Protein AF-A0A7X9PKV8-F1 (afdb_monomer_lite)

Secondary structure (DSSP, 8-state):
--------SS-TT-EESSHHHHHHHHHHHHHTT----EEEEEEETTEEEEEEE-TT--EEEE------

Structure (mmCIF, N/CA/C/O backbone):
data_AF-A0A7X9PKV8-F1
#
_entry.id   AF-A0A7X9PKV8-F1
#
loop_
_atom_site.group_PDB
_atom_site.id
_atom_site.type_symbol
_atom_site.label_atom_id
_atom_site.label_alt_id
_atom_site.label_comp_id
_atom_site.label_asym_id
_atom_site.label_entity_id
_atom_site.label_seq_id
_atom_site.pdbx_PDB_ins_code
_atom_site.Cartn_x
_atom_site.Cartn_y
_atom_site.Cartn_z
_atom_site.occupancy
_atom_site.B_iso_or_equiv
_atom_site.auth_seq_id
_atom_site.auth_comp_id
_atom_site.auth_asym_id
_atom_site.auth_atom_id
_atom_site.pdbx_PDB_model_num
ATOM 1 N N . MET A 1 1 ? -20.673 16.785 17.202 1.00 44.59 1 MET A N 1
ATOM 2 C CA . MET A 1 1 ? -19.830 15.685 16.694 1.00 44.59 1 MET A CA 1
ATOM 3 C C . MET A 1 1 ? -18.577 16.316 16.134 1.00 44.59 1 MET A C 1
ATOM 5 O O . MET A 1 1 ? -18.675 17.020 15.135 1.00 44.59 1 MET A O 1
ATOM 9 N N . GLU A 1 2 ? -17.440 16.160 16.807 1.00 42.25 2 GLU A N 1
ATOM 10 C CA . GLU A 1 2 ? -16.155 16.500 16.194 1.00 42.25 2 GLU A CA 1
ATOM 11 C C . GLU A 1 2 ? -15.974 15.608 14.966 1.00 42.25 2 GLU A C 1
ATOM 13 O O . GLU A 1 2 ? -16.101 14.387 15.055 1.00 42.25 2 GLU A O 1
ATOM 18 N N . ARG A 1 3 ? -15.744 16.218 13.800 1.00 44.34 3 ARG A N 1
ATOM 19 C CA . ARG A 1 3 ? -15.284 15.477 12.627 1.00 44.34 3 ARG A CA 1
ATOM 20 C C . ARG A 1 3 ? -13.868 15.025 12.959 1.00 44.34 3 ARG A C 1
ATOM 22 O O . ARG A 1 3 ? -12.961 15.855 12.970 1.00 44.34 3 ARG A O 1
ATOM 29 N N . SER A 1 4 ? -13.690 13.749 13.284 1.00 52.59 4 SER A N 1
ATOM 30 C CA . SER A 1 4 ? -12.362 13.156 13.366 1.00 52.59 4 SER A CA 1
ATOM 31 C C . SER A 1 4 ? -11.665 13.431 12.036 1.00 52.59 4 SER A C 1
ATOM 33 O O . SER A 1 4 ? -12.158 13.067 10.969 1.00 52.59 4 SER A O 1
ATOM 35 N N . ILE A 1 5 ? -10.551 14.157 12.086 1.00 54.00 5 ILE A N 1
ATOM 36 C CA . ILE A 1 5 ? -9.690 14.335 10.922 1.00 54.00 5 ILE A CA 1
ATOM 37 C C . ILE A 1 5 ? -9.161 12.936 10.612 1.00 54.00 5 ILE A C 1
ATOM 39 O O . ILE A 1 5 ? -8.290 12.437 11.326 1.00 54.00 5 ILE A O 1
ATOM 43 N N . ILE A 1 6 ? -9.729 12.277 9.602 1.00 56.91 6 ILE A N 1
ATOM 44 C CA . ILE A 1 6 ? -9.172 11.039 9.060 1.00 56.91 6 ILE A CA 1
ATOM 45 C C . ILE A 1 6 ? -7.847 11.456 8.427 1.00 56.91 6 ILE A C 1
ATOM 47 O O . ILE A 1 6 ? -7.817 12.018 7.336 1.00 56.91 6 ILE A O 1
ATOM 51 N N . ARG A 1 7 ? -6.750 11.305 9.173 1.00 63.78 7 ARG A N 1
ATOM 52 C CA . ARG A 1 7 ? -5.411 11.507 8.625 1.00 63.78 7 ARG A CA 1
ATOM 53 C C . ARG A 1 7 ? -5.147 10.353 7.668 1.00 63.78 7 ARG A C 1
ATOM 55 O O . ARG A 1 7 ? -5.207 9.202 8.099 1.00 63.78 7 ARG A O 1
ATOM 62 N N . GLU A 1 8 ? -4.882 10.675 6.405 1.00 70.88 8 GLU A N 1
ATOM 63 C CA . GLU A 1 8 ? -4.454 9.695 5.408 1.00 70.88 8 GLU A CA 1
ATOM 64 C C . GLU A 1 8 ? -3.251 8.920 5.948 1.00 70.88 8 GLU A C 1
ATOM 66 O O . GLU A 1 8 ? -2.277 9.507 6.423 1.00 70.88 8 GLU A O 1
ATOM 71 N N . ALA A 1 9 ? -3.366 7.592 5.950 1.00 66.44 9 ALA A N 1
ATOM 72 C CA . ALA A 1 9 ? -2.375 6.685 6.517 1.00 66.44 9 ALA A CA 1
ATOM 73 C C . ALA A 1 9 ? -1.041 6.704 5.764 1.00 66.44 9 ALA A C 1
ATOM 75 O O . ALA A 1 9 ? -0.009 6.422 6.367 1.00 66.44 9 ALA A O 1
ATOM 76 N N . TYR A 1 10 ? -1.120 7.035 4.476 1.00 75.00 10 TYR A N 1
ATOM 77 C CA . TYR A 1 10 ? -0.043 7.089 3.503 1.00 75.00 10 TYR A CA 1
ATOM 78 C C . TYR A 1 10 ? -0.381 8.280 2.601 1.00 75.00 10 TYR A C 1
ATOM 80 O O . TYR A 1 10 ? -1.412 8.235 1.925 1.00 75.00 10 TYR A O 1
ATOM 88 N N . PRO A 1 11 ? 0.335 9.406 2.682 1.00 70.44 11 PRO A N 1
ATOM 89 C CA . PRO A 1 11 ? 0.276 10.438 1.660 1.00 70.44 11 PRO A CA 1
ATOM 90 C C . PRO A 1 11 ? 1.191 10.059 0.488 1.00 70.44 11 PRO A C 1
ATOM 92 O O . PRO A 1 11 ? 2.177 9.336 0.655 1.00 70.44 11 PRO A O 1
ATOM 95 N N . TYR A 1 12 ? 0.908 10.600 -0.701 1.00 63.41 12 TYR A N 1
ATOM 96 C CA . TYR A 1 12 ? 1.797 10.463 -1.856 1.00 63.41 12 TYR A CA 1
ATOM 97 C C . TYR A 1 12 ? 3.223 10.884 -1.477 1.00 63.41 12 TYR A C 1
ATOM 99 O O . TYR A 1 12 ? 3.474 12.036 -1.123 1.00 63.41 12 TYR A O 1
ATOM 107 N N . GLY A 1 13 ? 4.147 9.923 -1.516 1.00 62.78 13 GLY A N 1
ATOM 108 C CA . GLY A 1 13 ? 5.505 10.073 -0.988 1.00 62.78 13 GLY A CA 1
ATOM 109 C C . GLY A 1 13 ? 5.944 8.876 -0.148 1.00 62.78 13 GLY A C 1
ATOM 110 O O . GLY A 1 13 ? 7.119 8.517 -0.194 1.00 62.78 13 GLY A O 1
ATOM 111 N N . ASP A 1 14 ? 5.002 8.206 0.519 1.00 80.19 14 ASP A N 1
ATOM 112 C CA . ASP A 1 14 ? 5.265 6.933 1.191 1.00 80.19 14 ASP A CA 1
ATOM 113 C C . ASP A 1 14 ? 5.408 5.817 0.144 1.00 80.19 14 ASP A C 1
ATOM 115 O O . ASP A 1 14 ? 4.486 5.539 -0.631 1.00 80.19 14 ASP A O 1
ATOM 119 N N . GLY A 1 15 ? 6.604 5.226 0.087 1.00 88.88 15 GLY A N 1
ATOM 120 C CA . GLY A 1 15 ? 7.009 4.249 -0.921 1.00 88.88 15 GLY A CA 1
ATOM 121 C C . GLY A 1 15 ? 7.125 2.830 -0.367 1.00 88.88 15 GLY A C 1
ATOM 122 O O . GLY A 1 15 ? 7.701 2.629 0.698 1.00 88.88 15 GLY A O 1
ATOM 123 N N . PHE A 1 16 ? 6.641 1.856 -1.132 1.00 93.31 16 PHE A N 1
ATOM 124 C CA . PHE A 1 16 ? 6.734 0.421 -0.861 1.00 93.31 16 PHE A CA 1
ATOM 125 C C . PHE A 1 16 ? 7.379 -0.293 -2.053 1.00 93.31 16 PHE A C 1
ATOM 127 O O . PHE A 1 16 ? 7.204 0.114 -3.200 1.00 93.31 16 PHE A O 1
ATOM 134 N N . ASN A 1 17 ? 8.119 -1.370 -1.810 1.00 93.88 17 ASN A N 1
ATOM 135 C CA . ASN A 1 17 ? 8.842 -2.110 -2.851 1.00 93.88 17 ASN A CA 1
ATOM 136 C C . ASN A 1 17 ? 8.010 -3.227 -3.487 1.0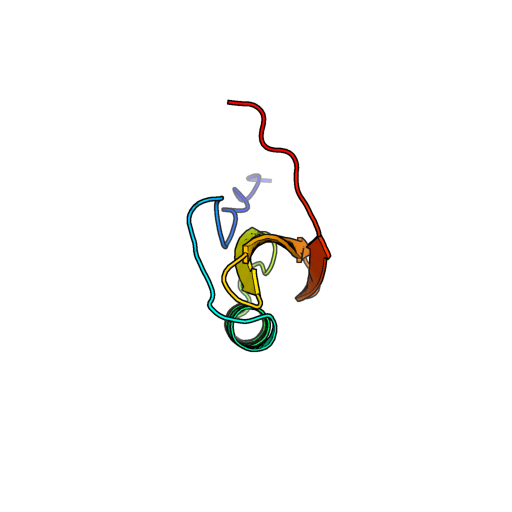0 93.88 17 ASN A C 1
ATOM 138 O O . ASN A 1 17 ? 8.476 -3.880 -4.417 1.00 93.88 17 ASN A O 1
ATOM 142 N N . SER A 1 18 ? 6.814 -3.496 -2.962 1.00 93.00 18 SER A N 1
ATOM 143 C CA . SER A 1 18 ? 5.883 -4.461 -3.537 1.00 93.00 18 SER A CA 1
ATOM 144 C C . SER A 1 18 ? 4.456 -4.250 -3.024 1.00 93.00 18 SER A C 1
ATOM 146 O O . SER A 1 18 ? 4.215 -3.520 -2.056 1.00 93.00 18 SER A O 1
ATOM 148 N N . VAL A 1 19 ? 3.494 -4.917 -3.668 1.00 92.31 19 VAL A N 1
ATOM 149 C CA . VAL A 1 19 ? 2.089 -4.916 -3.233 1.00 92.31 19 VAL A CA 1
ATOM 150 C C . VAL A 1 19 ? 1.938 -5.600 -1.874 1.00 92.31 19 VAL A C 1
ATOM 152 O O . VAL A 1 19 ? 1.152 -5.152 -1.047 1.00 92.31 19 VAL A O 1
ATOM 155 N N . GLU A 1 20 ? 2.721 -6.642 -1.610 1.00 94.56 20 GLU A N 1
ATOM 156 C CA . GLU A 1 20 ? 2.731 -7.392 -0.351 1.00 94.56 20 GLU A CA 1
ATOM 157 C C . GLU A 1 20 ? 3.268 -6.560 0.815 1.00 94.56 20 GLU A C 1
ATOM 159 O O . GLU A 1 20 ? 2.754 -6.661 1.932 1.00 94.56 20 GLU A O 1
ATOM 164 N N . GLU A 1 21 ? 4.283 -5.726 0.574 1.00 94.81 21 GLU A N 1
ATOM 165 C CA . GLU A 1 21 ? 4.804 -4.807 1.587 1.00 94.81 21 GLU A CA 1
ATOM 166 C C . GLU A 1 21 ? 3.736 -3.774 1.968 1.00 94.81 21 GLU A C 1
ATOM 168 O O . GLU A 1 21 ? 3.453 -3.571 3.153 1.00 94.81 21 GLU A O 1
ATOM 173 N N . PHE A 1 22 ? 3.068 -3.195 0.965 1.00 94.31 22 PHE A N 1
ATOM 174 C CA . PHE A 1 22 ? 1.961 -2.270 1.193 1.00 94.31 22 PHE A CA 1
ATOM 175 C C . PHE A 1 22 ? 0.782 -2.948 1.907 1.00 94.31 22 PHE A C 1
ATOM 177 O O . PHE A 1 22 ? 0.269 -2.420 2.895 1.00 94.31 22 PHE A O 1
ATOM 184 N N . ALA A 1 23 ? 0.40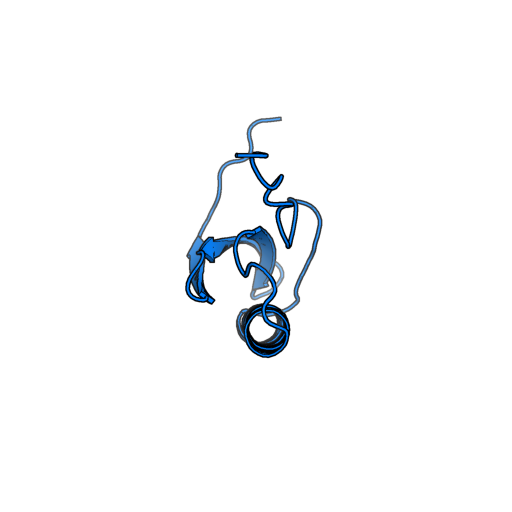5 -4.156 1.480 1.00 94.44 23 ALA A N 1
ATOM 185 C CA . ALA A 1 23 ? -0.627 -4.963 2.124 1.00 94.44 23 ALA A CA 1
ATOM 186 C C . ALA A 1 23 ? -0.307 -5.241 3.590 1.00 94.44 23 ALA A C 1
ATOM 188 O O . ALA A 1 23 ? -1.163 -5.048 4.447 1.00 94.44 23 ALA A O 1
ATOM 189 N N . SER A 1 24 ? 0.938 -5.602 3.897 1.00 95.50 24 SER A N 1
ATOM 190 C CA . SER A 1 24 ? 1.383 -5.841 5.271 1.00 95.50 24 SER A CA 1
ATOM 191 C C . SER A 1 24 ? 1.250 -4.588 6.140 1.00 95.50 24 SER A C 1
ATOM 193 O O . SER A 1 24 ? 0.809 -4.674 7.289 1.00 95.50 24 SER A O 1
ATOM 195 N N . ALA A 1 25 ? 1.584 -3.413 5.600 1.00 93.06 25 ALA A N 1
ATOM 196 C CA . ALA A 1 25 ? 1.434 -2.146 6.308 1.00 93.06 25 ALA A CA 1
ATOM 197 C C . ALA A 1 25 ? -0.043 -1.809 6.581 1.00 93.06 25 ALA A C 1
ATOM 199 O O . ALA A 1 25 ? -0.380 -1.421 7.703 1.00 93.06 25 ALA A O 1
ATOM 200 N N . VAL A 1 26 ? -0.920 -1.996 5.589 1.00 93.50 26 VAL A N 1
ATOM 201 C CA . VAL A 1 26 ? -2.376 -1.815 5.7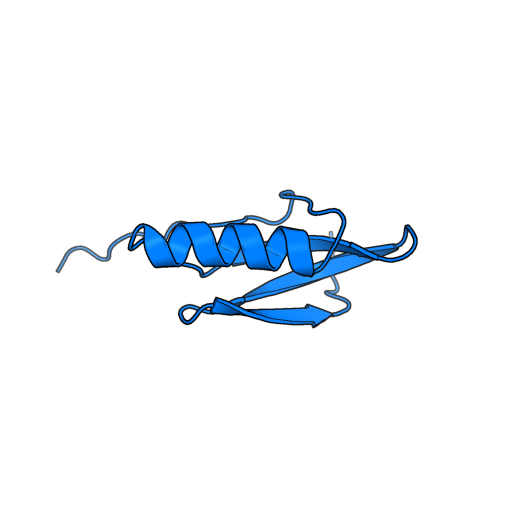24 1.00 93.50 26 VAL A CA 1
ATOM 202 C C . VAL A 1 26 ? -2.940 -2.750 6.798 1.00 93.50 26 VAL A C 1
ATOM 204 O O . VAL A 1 26 ? -3.649 -2.308 7.705 1.00 93.50 26 VAL A O 1
ATOM 207 N N . ASP A 1 27 ? -2.541 -4.020 6.766 1.00 94.62 27 ASP A N 1
ATOM 208 C CA . ASP A 1 27 ? -2.948 -5.050 7.722 1.00 94.62 27 ASP A CA 1
ATOM 209 C C . ASP A 1 27 ? -2.588 -4.685 9.166 1.00 94.62 27 ASP A C 1
ATOM 211 O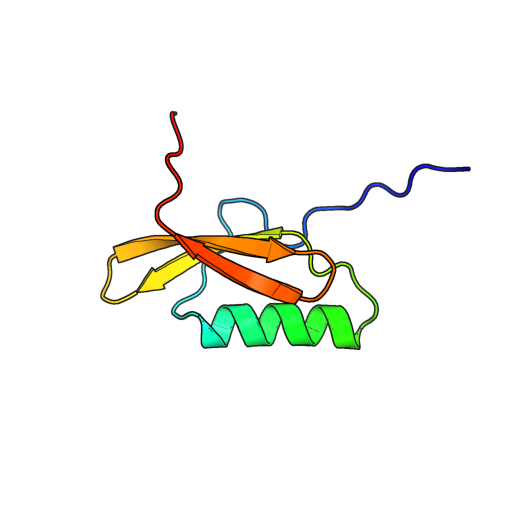 O . ASP A 1 27 ? -3.392 -4.851 10.089 1.00 94.62 27 ASP A O 1
ATOM 215 N N . ILE A 1 28 ? -1.370 -4.174 9.378 1.00 93.19 28 ILE A N 1
ATOM 216 C CA . ILE A 1 28 ? -0.909 -3.714 10.691 1.00 93.19 28 ILE A CA 1
ATOM 217 C C . ILE A 1 28 ? -1.814 -2.592 11.196 1.00 93.19 28 ILE A C 1
ATOM 219 O O . ILE A 1 28 ? -2.192 -2.594 12.367 1.00 93.19 28 ILE A O 1
ATOM 223 N N . ARG A 1 29 ? -2.205 -1.643 10.343 1.00 91.62 29 ARG A N 1
ATOM 224 C CA . ARG A 1 29 ? -3.081 -0.539 10.758 1.00 91.62 29 ARG A CA 1
ATOM 225 C C . ARG A 1 29 ? -4.463 -1.027 11.165 1.00 91.62 29 ARG A C 1
ATOM 227 O O . ARG A 1 29 ? -4.924 -0.658 12.245 1.00 91.62 29 ARG A O 1
ATOM 234 N N . ILE A 1 30 ? -5.064 -1.911 10.368 1.00 91.38 30 ILE A N 1
ATOM 235 C CA . ILE A 1 30 ? -6.372 -2.509 10.669 1.00 91.38 30 ILE A CA 1
ATOM 236 C C . ILE A 1 30 ? -6.323 -3.255 12.005 1.00 91.38 30 ILE A C 1
ATOM 238 O O . ILE A 1 30 ? -7.175 -3.035 12.866 1.00 91.38 30 ILE A O 1
ATOM 242 N N . LYS A 1 31 ? -5.283 -4.069 12.233 1.00 93.31 31 LYS A N 1
ATOM 243 C CA . LYS A 1 31 ? -5.076 -4.801 13.498 1.00 93.31 31 LYS A CA 1
ATOM 244 C C . LYS A 1 31 ? -4.943 -3.879 14.713 1.00 93.31 31 LYS A C 1
ATOM 246 O O . LYS A 1 31 ? -5.295 -4.281 15.817 1.00 93.31 31 LYS A O 1
ATOM 251 N N . ASN A 1 32 ? -4.473 -2.649 14.515 1.00 90.19 32 ASN A N 1
ATOM 252 C CA . ASN A 1 32 ? -4.357 -1.630 15.560 1.00 90.19 32 ASN A CA 1
ATOM 253 C C . ASN A 1 32 ? -5.593 -0.713 15.669 1.00 90.19 32 ASN A C 1
ATOM 255 O O . ASN A 1 32 ? -5.558 0.262 16.419 1.00 90.19 32 ASN A O 1
ATOM 259 N N . GLY A 1 33 ? -6.678 -0.985 14.932 1.00 89.06 33 GLY A N 1
ATOM 260 C CA . GLY A 1 33 ? -7.879 -0.143 14.927 1.00 89.06 33 GLY A CA 1
ATOM 261 C C . GLY A 1 33 ? -7.656 1.244 14.313 1.00 89.06 33 GLY A C 1
ATOM 262 O O . GLY A 1 33 ? -8.385 2.186 14.624 1.00 89.06 33 GLY A O 1
ATOM 263 N N . LEU A 1 34 ? -6.631 1.389 13.471 1.00 88.38 34 LEU A N 1
ATOM 264 C CA . LEU A 1 34 ? -6.309 2.621 12.757 1.00 88.38 34 LEU A CA 1
ATOM 265 C C . LEU A 1 34 ? -6.938 2.594 11.360 1.00 88.38 34 LEU A C 1
ATOM 267 O O . LEU A 1 34 ? -7.076 1.534 10.755 1.00 88.38 34 LEU A O 1
ATOM 271 N N . SER A 1 35 ? -7.272 3.770 10.817 1.00 87.06 35 SER A N 1
ATOM 272 C CA . SER A 1 35 ? -7.770 3.873 9.437 1.00 87.06 35 SER A CA 1
ATOM 273 C C . SER A 1 35 ? -6.737 3.323 8.450 1.00 87.06 35 SER A C 1
ATOM 275 O O . SER A 1 35 ? -5.559 3.688 8.530 1.00 87.06 35 SER A O 1
ATOM 277 N N . ALA A 1 36 ? -7.195 2.460 7.541 1.00 88.88 36 ALA A N 1
ATOM 278 C CA . ALA A 1 36 ? -6.431 1.897 6.429 1.00 88.88 36 ALA A CA 1
ATOM 279 C C . ALA A 1 36 ? -6.374 2.825 5.207 1.00 88.88 36 ALA A C 1
ATOM 281 O O . ALA A 1 36 ? -5.538 2.628 4.329 1.00 88.88 36 ALA A O 1
ATOM 282 N N . TYR A 1 37 ? -7.241 3.840 5.159 1.00 88.56 37 TYR A N 1
ATOM 283 C CA . TYR A 1 37 ? -7.361 4.728 4.015 1.00 88.56 37 TYR A CA 1
ATOM 284 C C . TYR A 1 37 ? -6.069 5.508 3.767 1.00 88.56 37 TYR A C 1
ATOM 286 O O . TYR A 1 37 ? -5.596 6.257 4.630 1.00 88.56 37 TYR A O 1
ATOM 294 N 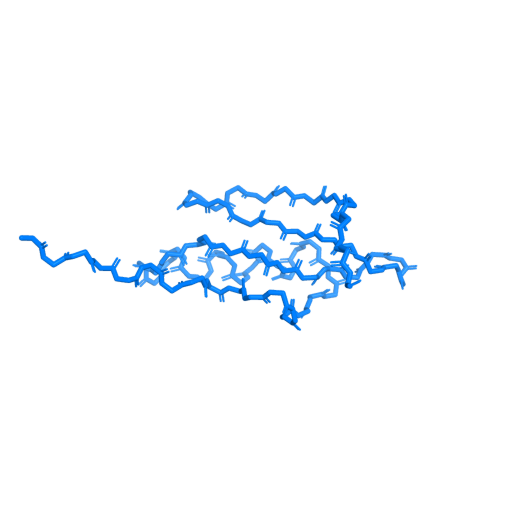N . GLY A 1 38 ? -5.522 5.375 2.563 1.00 88.56 38 GLY A N 1
ATOM 295 C CA . GLY A 1 38 ? -4.347 6.128 2.148 1.00 88.56 38 GLY A CA 1
ATOM 296 C C . GLY A 1 38 ? -3.938 5.854 0.709 1.00 88.56 38 GLY A C 1
ATOM 297 O O . GLY A 1 38 ? -4.421 4.919 0.067 1.00 88.56 38 GLY A O 1
ATOM 298 N N . VAL A 1 39 ? -3.043 6.702 0.219 1.00 88.69 39 VAL A N 1
ATOM 299 C CA . VAL A 1 39 ? -2.450 6.665 -1.115 1.00 88.69 39 VAL A CA 1
ATOM 300 C C . VAL A 1 39 ? -0.943 6.468 -0.992 1.00 88.69 39 VAL A C 1
ATOM 302 O O . VAL A 1 39 ? -0.263 7.144 -0.234 1.00 88.69 39 VAL A O 1
ATOM 305 N N . ALA A 1 40 ? -0.399 5.518 -1.729 1.00 89.94 40 ALA A N 1
ATOM 306 C CA . ALA A 1 40 ? 0.999 5.142 -1.631 1.00 89.94 40 ALA A CA 1
ATOM 307 C C . ALA A 1 40 ? 1.630 5.047 -3.015 1.00 89.94 40 ALA A C 1
ATOM 309 O O . ALA A 1 40 ? 0.945 4.991 -4.039 1.00 89.94 40 ALA A O 1
ATOM 310 N N . ILE A 1 41 ? 2.954 5.002 -3.029 1.00 91.50 41 ILE A N 1
ATOM 311 C CA . ILE A 1 41 ? 3.736 4.639 -4.199 1.00 91.50 41 ILE A CA 1
ATOM 312 C C . ILE A 1 41 ? 4.254 3.222 -4.007 1.00 91.50 41 ILE A C 1
ATOM 314 O O . ILE A 1 41 ? 4.795 2.895 -2.957 1.00 91.50 41 ILE A O 1
ATOM 318 N N . ILE A 1 42 ? 4.103 2.384 -5.024 1.00 91.19 42 ILE A N 1
ATOM 319 C CA . ILE A 1 42 ? 4.657 1.034 -5.055 1.00 91.19 42 ILE A CA 1
ATOM 320 C C . ILE A 1 42 ? 5.609 0.934 -6.239 1.00 91.19 42 ILE A C 1
ATOM 322 O O . ILE A 1 42 ? 5.283 1.382 -7.339 1.00 91.19 42 ILE A O 1
ATOM 326 N N . TYR A 1 43 ? 6.777 0.342 -6.017 1.00 90.31 43 TYR A N 1
ATOM 327 C CA . TYR A 1 43 ? 7.726 0.018 -7.072 1.00 90.31 43 TYR A CA 1
ATOM 328 C C . TYR A 1 43 ? 7.495 -1.415 -7.548 1.00 90.31 43 TYR A C 1
ATOM 330 O O . TYR A 1 43 ? 7.600 -2.346 -6.757 1.00 90.31 43 TYR A O 1
ATOM 338 N N . ILE A 1 44 ? 7.168 -1.604 -8.826 1.00 87.31 44 ILE A N 1
ATOM 339 C CA . ILE A 1 44 ? 6.991 -2.933 -9.434 1.00 87.31 44 ILE A CA 1
ATOM 340 C C . ILE A 1 44 ? 7.891 -2.991 -10.660 1.00 87.31 44 ILE A C 1
ATOM 342 O O . ILE A 1 44 ? 7.787 -2.135 -11.531 1.00 87.31 44 ILE A O 1
ATOM 346 N N . ASP A 1 45 ? 8.818 -3.949 -10.699 1.00 89.31 45 ASP A N 1
ATOM 347 C CA . ASP A 1 45 ? 9.815 -4.088 -11.773 1.00 89.31 45 ASP A CA 1
ATOM 348 C C . ASP A 1 45 ? 10.625 -2.802 -12.053 1.00 89.31 45 ASP A C 1
ATOM 350 O O . ASP A 1 45 ? 11.059 -2.542 -13.171 1.00 89.31 45 ASP A O 1
ATOM 354 N N . GLY A 1 46 ? 10.847 -1.988 -11.014 1.00 86.50 46 GLY A N 1
ATOM 355 C CA . GLY A 1 46 ? 11.551 -0.702 -11.104 1.00 86.50 46 GLY A CA 1
ATOM 356 C C . GLY A 1 46 ? 10.671 0.486 -11.509 1.00 86.50 46 GLY A C 1
ATOM 357 O O . GLY A 1 46 ? 11.129 1.626 -11.432 1.00 86.50 46 GLY A O 1
ATOM 358 N N . GLU A 1 47 ? 9.409 0.251 -11.868 1.00 87.44 47 GLU A N 1
ATOM 359 C CA . GLU A 1 47 ? 8.453 1.291 -12.248 1.00 87.44 47 GLU A CA 1
ATOM 360 C C . GLU A 1 47 ? 7.722 1.866 -11.033 1.00 87.44 47 GLU A C 1
ATOM 362 O O . GLU A 1 47 ? 7.334 1.138 -10.120 1.00 87.44 47 GLU A O 1
ATOM 367 N N . ARG A 1 48 ? 7.494 3.186 -11.035 1.00 88.00 48 ARG A N 1
ATOM 368 C CA . ARG A 1 48 ? 6.759 3.901 -9.978 1.00 88.00 48 ARG A CA 1
ATOM 369 C C . ARG A 1 48 ? 5.257 3.852 -10.261 1.00 88.00 48 ARG A C 1
ATOM 371 O O . ARG A 1 48 ? 4.790 4.481 -11.208 1.00 88.00 48 ARG A O 1
ATOM 378 N N . ILE A 1 49 ? 4.490 3.179 -9.407 1.00 88.75 49 ILE A N 1
ATOM 379 C CA . ILE A 1 49 ? 3.047 2.971 -9.589 1.00 88.75 49 ILE A CA 1
ATOM 380 C C . ILE A 1 49 ? 2.278 3.535 -8.393 1.00 88.75 49 ILE A C 1
ATOM 382 O O . ILE A 1 49 ? 2.700 3.403 -7.247 1.00 88.75 49 ILE A O 1
ATOM 386 N N . GLY A 1 50 ? 1.142 4.181 -8.655 1.00 90.06 50 GLY A N 1
ATOM 387 C CA . GLY A 1 50 ? 0.244 4.634 -7.598 1.00 90.06 50 GLY A CA 1
ATOM 388 C C . GLY A 1 50 ? -0.554 3.471 -7.013 1.00 90.06 50 GLY A C 1
ATOM 389 O O . GLY A 1 50 ? -0.996 2.563 -7.719 1.00 90.06 50 GLY A O 1
ATOM 390 N N . ALA A 1 51 ? -0.776 3.504 -5.711 1.00 91.25 51 ALA A N 1
ATOM 391 C CA . ALA A 1 51 ? -1.637 2.555 -5.035 1.00 91.25 51 ALA A CA 1
ATOM 392 C C . ALA A 1 51 ? -2.536 3.266 -4.037 1.00 91.25 51 ALA A C 1
ATOM 394 O O . ALA A 1 51 ? -2.217 4.337 -3.524 1.00 91.25 51 ALA A O 1
ATOM 395 N N . ARG A 1 52 ? -3.679 2.655 -3.756 1.00 91.38 52 ARG A N 1
ATOM 396 C CA . ARG A 1 52 ? -4.630 3.145 -2.769 1.00 91.38 52 ARG A CA 1
ATOM 397 C C . ARG A 1 52 ? -5.145 1.987 -1.942 1.00 91.38 52 ARG A C 1
ATOM 399 O O . ARG A 1 52 ? -5.549 0.973 -2.504 1.00 91.38 52 ARG A O 1
ATOM 406 N N . ALA A 1 53 ? -5.187 2.186 -0.633 1.00 92.75 53 ALA A N 1
ATOM 407 C CA . ALA A 1 53 ? -5.959 1.363 0.281 1.00 92.75 53 ALA A CA 1
ATOM 408 C C . ALA A 1 53 ? -7.271 2.084 0.624 1.00 92.75 53 ALA A C 1
ATOM 410 O O . ALA A 1 53 ? -7.275 3.296 0.868 1.00 92.75 53 ALA A O 1
ATOM 411 N N . ASN A 1 54 ? -8.393 1.364 0.604 1.00 89.75 54 ASN A N 1
ATOM 412 C CA . ASN A 1 54 ? -9.679 1.889 1.069 1.00 89.75 54 ASN A CA 1
ATOM 413 C C . ASN A 1 54 ? -9.854 1.680 2.591 1.00 89.75 54 ASN A C 1
ATOM 415 O O . ASN A 1 54 ? -8.989 1.120 3.263 1.00 89.75 54 ASN A O 1
ATOM 419 N N . ASP A 1 55 ? -10.986 2.120 3.146 1.00 87.69 55 ASP A N 1
ATOM 420 C CA . ASP A 1 55 ? -11.259 2.031 4.589 1.00 87.69 55 ASP A CA 1
ATOM 421 C C . ASP A 1 55 ? -11.353 0.596 5.135 1.00 87.69 55 ASP A C 1
ATOM 423 O O . ASP A 1 55 ? -11.198 0.397 6.339 1.00 87.69 55 ASP A O 1
ATOM 427 N N . VAL A 1 56 ? -11.603 -0.396 4.275 1.00 88.62 56 VAL A N 1
ATOM 428 C CA . VAL A 1 56 ? -11.686 -1.815 4.660 1.00 88.62 56 VAL A CA 1
ATOM 429 C C . VAL A 1 56 ? -10.400 -2.591 4.364 1.00 88.62 56 VAL A C 1
ATOM 431 O O . VAL A 1 56 ? -10.320 -3.772 4.686 1.00 88.62 56 VAL A O 1
ATOM 434 N N . GLY A 1 57 ? -9.382 -1.925 3.810 1.00 89.62 57 GLY A N 1
ATOM 435 C CA . GLY A 1 57 ? -8.081 -2.515 3.508 1.00 89.62 57 GLY A CA 1
ATOM 436 C C . GLY A 1 57 ? -7.929 -3.090 2.105 1.00 89.62 57 GLY A C 1
ATOM 437 O O . GLY A 1 57 ? -6.872 -3.646 1.814 1.00 89.62 57 GLY A O 1
ATOM 438 N N . ASP A 1 58 ? -8.921 -2.950 1.220 1.00 93.19 58 ASP A N 1
ATOM 439 C CA . ASP A 1 58 ? -8.740 -3.371 -0.169 1.00 93.19 58 ASP A CA 1
ATOM 440 C C . ASP A 1 58 ? -7.722 -2.463 -0.849 1.00 93.19 58 ASP A C 1
ATOM 442 O O . ASP A 1 58 ? -7.803 -1.230 -0.768 1.00 93.19 58 ASP A O 1
ATOM 446 N N . ILE A 1 59 ? -6.797 -3.088 -1.570 1.00 92.94 59 ILE A N 1
ATOM 447 C CA . ILE A 1 59 ? -5.727 -2.401 -2.277 1.00 92.94 59 ILE A CA 1
ATOM 448 C C . ILE A 1 59 ? -6.039 -2.379 -3.765 1.00 92.94 59 ILE A C 1
ATOM 450 O O . ILE A 1 59 ? -6.228 -3.411 -4.404 1.00 92.94 59 ILE A O 1
ATOM 454 N N . THR A 1 60 ? -6.055 -1.175 -4.327 1.00 92.06 60 THR A N 1
ATOM 455 C CA . THR A 1 60 ? -6.064 -0.953 -5.771 1.00 92.06 60 THR A CA 1
ATOM 456 C C . THR A 1 60 ? -4.700 -0.427 -6.188 1.00 92.06 60 THR A C 1
ATOM 458 O O . THR A 1 60 ? -4.232 0.574 -5.648 1.00 92.06 60 THR A O 1
ATOM 461 N N . VAL A 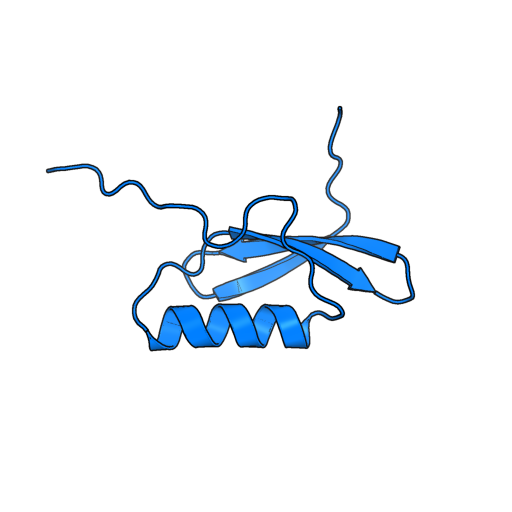1 61 ? -4.075 -1.088 -7.159 1.00 90.12 61 VAL A N 1
ATOM 462 C CA . VAL A 1 61 ? -2.802 -0.673 -7.759 1.00 90.12 61 VAL A CA 1
ATOM 463 C C . VAL A 1 61 ? -3.071 -0.248 -9.193 1.00 90.12 61 VAL A C 1
ATOM 465 O O . VAL A 1 61 ? -3.738 -0.967 -9.938 1.00 90.12 61 VAL A O 1
ATOM 468 N N . GLY A 1 62 ? -2.578 0.921 -9.588 1.00 83.75 62 GLY A N 1
ATOM 469 C CA . GLY A 1 62 ? -2.788 1.428 -10.936 1.00 83.75 62 GLY A CA 1
ATOM 470 C C . GLY A 1 62 ? -1.956 2.663 -11.251 1.00 83.75 62 GLY A C 1
ATOM 471 O O . GLY A 1 62 ? -1.472 3.369 -10.369 1.00 83.75 62 GLY A O 1
ATOM 472 N N . ALA A 1 63 ? -1.793 2.944 -12.541 1.00 66.38 63 ALA A N 1
ATOM 473 C CA . ALA A 1 63 ? -1.169 4.183 -12.982 1.00 66.38 63 ALA A CA 1
ATOM 474 C C . ALA A 1 63 ? -2.052 5.370 -12.562 1.00 66.38 63 ALA A C 1
ATOM 476 O O . ALA A 1 63 ? -3.125 5.590 -13.123 1.00 66.38 63 ALA A O 1
ATOM 477 N N . HIS A 1 64 ? -1.610 6.117 -11.553 1.00 58.44 64 HIS A N 1
ATOM 478 C CA . HIS A 1 64 ? -2.240 7.366 -11.147 1.00 58.44 64 HIS A CA 1
ATOM 479 C C . HIS A 1 64 ? -1.536 8.508 -11.884 1.00 58.44 64 HIS A C 1
ATOM 481 O O . HIS A 1 64 ? -0.320 8.661 -11.781 1.00 58.44 64 HIS A O 1
ATOM 487 N N . CYS A 1 65 ? -2.278 9.298 -12.661 1.00 53.09 65 CYS A N 1
ATOM 488 C CA . CYS A 1 65 ? -1.732 10.513 -13.258 1.00 53.09 65 CYS A CA 1
ATOM 489 C C . CYS A 1 65 ? -1.687 11.603 -12.181 1.00 53.09 65 CYS A C 1
ATOM 491 O O . CYS A 1 65 ? -2.729 12.133 -11.799 1.00 53.09 65 CYS A O 1
ATOM 493 N N . GLU A 1 66 ? -0.494 11.931 -11.691 1.00 49.06 66 GLU A N 1
ATOM 494 C CA . GLU A 1 66 ? -0.260 13.167 -10.943 1.00 49.06 66 GLU A CA 1
ATOM 495 C C . GLU A 1 66 ? 0.147 14.247 -11.950 1.00 49.06 66 GLU A C 1
ATOM 497 O O . GLU A 1 66 ? 1.155 14.111 -12.644 1.00 49.06 66 GLU A O 1
ATOM 502 N N . TRP A 1 67 ? -0.666 15.297 -12.077 1.00 44.75 67 TRP A N 1
ATOM 503 C CA . TRP A 1 67 ? -0.298 16.487 -12.840 1.00 44.75 67 TRP A CA 1
ATOM 504 C C . TRP A 1 67 ? 0.340 17.475 -11.859 1.00 44.75 67 TRP A C 1
ATOM 506 O O . TRP A 1 67 ? -0.334 17.914 -10.926 1.00 44.75 67 TRP A O 1
ATOM 516 N N . LEU A 1 68 ? 1.640 17.739 -12.028 1.00 47.78 68 LEU A N 1
ATOM 517 C CA . LEU A 1 68 ? 2.386 18.761 -11.284 1.00 47.78 68 LEU A CA 1
ATOM 518 C C . LEU A 1 68 ? 2.157 20.150 -11.886 1.00 47.78 68 LEU A C 1
ATOM 520 O O . LEU A 1 68 ? 2.209 20.254 -13.135 1.00 47.78 68 LEU A O 1
#

Sequence (68 aa):
MERSIIREAYPYGDGFNSVEEFASAVDIRIKNGLSAYGVAIIYIDGERIGARANDVGDITVGAHCEWL

pLDDT: mean 81.26, std 16.07, range [42.25, 95.5]

Foldseek 3Di:
DPPPPLPAPEEEPAEEADPVRLLVSLVVCVVVVHFSFHKYWYADPNDTWIWTQHRVGDIDIGHDDDDD

Radius of gyration: 12.42 Å; chains: 1; bounding box: 31×26×30 Å